Protein AF-A0A1F3XVL5-F1 (afdb_monomer_lite)

Secondary structure (DSSP, 8-state):
-PPPEEES-TT-SEEEEEE--SB-SSPPHHHHHHHHHHHHHHHHTTEEEEE----EEETTEEEEEES-SS--HHHHHHHHHHHHHHHGGGS-TT--EEEEE-THHHHHHHHHHHHHHTT---TTS-TT--TTSSSS---PPPTTHHHH-GGGG-PPP------

Foldseek 3Di:
DDAKDKAADQPAPAEEEEAEAKDAPDQDPVSVVVVVVVNVCCHVNRYIYIYDYADQADPVGRRIGAQDDVLDVVSLVVSVVVSVVRCPVRHPPLGDHYYDYDHRRNVSVVSNVVSQPVVDPDPDPPDPDRCVCPVRDDDDDDPVVCVVCVPSPDDDDPPPPDD

Structure (mmCIF, N/CA/C/O backbone):
data_AF-A0A1F3XVL5-F1
#
_entry.id   AF-A0A1F3XVL5-F1
#
loop_
_atom_site.group_PDB
_atom_site.id
_atom_site.type_symbol
_atom_site.label_atom_id
_atom_site.label_alt_id
_atom_site.label_comp_id
_atom_site.label_asym_id
_atom_site.label_entity_id
_atom_site.label_seq_id
_atom_site.pdbx_PDB_ins_code
_atom_site.Cartn_x
_atom_site.Cartn_y
_atom_site.Cartn_z
_atom_site.occupancy
_atom_site.B_iso_or_equiv
_atom_site.auth_seq_id
_atom_site.auth_comp_id
_atom_site.auth_asym_id
_atom_site.auth_atom_id
_atom_site.pdbx_PDB_model_num
ATOM 1 N N . MET A 1 1 ? -7.976 8.637 -14.069 1.00 48.81 1 MET A N 1
ATOM 2 C CA . MET A 1 1 ? -7.099 8.375 -12.908 1.00 48.81 1 MET A CA 1
ATOM 3 C C . MET A 1 1 ? -7.648 7.143 -12.216 1.00 48.81 1 MET A C 1
ATOM 5 O O . MET A 1 1 ? -8.851 7.120 -11.990 1.00 48.81 1 MET A O 1
ATOM 9 N N . ALA A 1 2 ? -6.831 6.115 -11.976 1.00 62.19 2 ALA A N 1
ATOM 10 C CA . ALA A 1 2 ? -7.290 4.926 -11.258 1.00 62.19 2 ALA A CA 1
A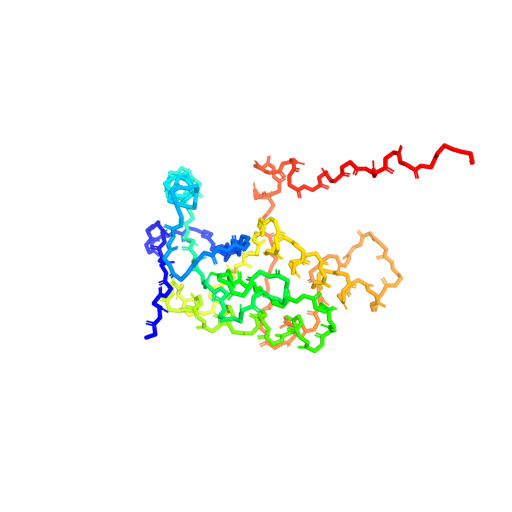TOM 11 C C . ALA A 1 2 ? -7.701 5.330 -9.833 1.00 62.19 2 ALA A C 1
ATOM 13 O O . ALA A 1 2 ? -6.936 5.999 -9.142 1.00 62.19 2 ALA A O 1
ATOM 14 N N . GLN A 1 3 ? -8.929 4.999 -9.445 1.00 81.25 3 GLN A N 1
ATOM 15 C CA . GLN A 1 3 ? -9.480 5.297 -8.127 1.00 81.25 3 GLN A CA 1
ATOM 16 C C . GLN A 1 3 ? -8.954 4.274 -7.110 1.00 81.25 3 GLN A C 1
ATOM 18 O O . GLN A 1 3 ? -8.855 3.092 -7.428 1.00 81.25 3 GLN A O 1
ATOM 23 N N . THR A 1 4 ? -8.614 4.721 -5.899 1.00 92.81 4 THR A N 1
ATOM 24 C CA . THR A 1 4 ? -8.239 3.825 -4.796 1.00 92.81 4 THR A CA 1
ATOM 25 C C . THR A 1 4 ? -9.433 3.000 -4.349 1.00 92.81 4 THR A C 1
ATOM 27 O O . THR A 1 4 ? -10.460 3.563 -3.960 1.00 92.81 4 THR A O 1
ATOM 30 N N . ASP A 1 5 ? -9.268 1.679 -4.355 1.00 96.06 5 ASP A N 1
ATOM 31 C CA . ASP A 1 5 ? -10.281 0.754 -3.860 1.00 96.06 5 ASP A CA 1
ATOM 32 C C . ASP A 1 5 ? -10.267 0.720 -2.329 1.00 96.06 5 ASP A C 1
ATOM 34 O O . ASP A 1 5 ? -9.208 0.651 -1.696 1.00 96.06 5 ASP A O 1
ATOM 38 N N . CYS A 1 6 ? -11.461 0.735 -1.738 1.00 97.81 6 CYS A N 1
ATOM 39 C CA . CYS A 1 6 ? -11.660 0.644 -0.297 1.00 97.81 6 CYS A CA 1
ATOM 40 C C . CYS A 1 6 ? -12.412 -0.652 0.031 1.00 97.81 6 CYS A C 1
ATOM 42 O O . CYS A 1 6 ? -13.561 -0.822 -0.380 1.00 97.81 6 CYS A O 1
ATOM 44 N N . LEU A 1 7 ? -11.795 -1.550 0.798 1.00 98.25 7 LEU A N 1
ATOM 45 C CA . LEU A 1 7 ? -12.410 -2.798 1.255 1.00 98.25 7 LEU A CA 1
ATOM 46 C C . LEU A 1 7 ? -12.870 -2.692 2.714 1.00 98.25 7 LEU A C 1
ATOM 48 O O . LEU A 1 7 ? -12.281 -1.961 3.512 1.00 98.25 7 LEU A O 1
ATOM 52 N N . GLY A 1 8 ? -13.892 -3.469 3.075 1.00 97.56 8 GLY A N 1
ATOM 53 C CA . GLY A 1 8 ? -14.447 -3.513 4.431 1.00 97.56 8 GLY A CA 1
ATOM 54 C C . GLY A 1 8 ? -15.513 -2.446 4.708 1.00 97.56 8 GLY A C 1
ATOM 55 O O . GLY A 1 8 ? -15.906 -1.669 3.836 1.00 97.56 8 GLY A O 1
ATOM 56 N N . THR A 1 9 ? -16.018 -2.427 5.941 1.00 96.75 9 THR A N 1
ATOM 57 C CA . THR A 1 9 ? -17.094 -1.517 6.378 1.00 96.75 9 THR A CA 1
ATOM 58 C C . THR A 1 9 ? -16.554 -0.146 6.796 1.00 96.75 9 THR A C 1
ATOM 60 O O . THR A 1 9 ? -15.406 -0.035 7.213 1.00 96.75 9 THR A O 1
ATOM 63 N N . TRP A 1 10 ? -17.366 0.912 6.696 1.00 96.44 10 TRP A N 1
ATOM 64 C CA . TRP A 1 10 ? -17.042 2.236 7.256 1.00 96.44 10 TRP A CA 1
ATOM 65 C C . TRP A 1 10 ? -16.999 2.240 8.790 1.00 96.44 10 TRP A C 1
ATOM 67 O O . TRP A 1 10 ? -16.335 3.086 9.374 1.00 96.44 10 TRP A O 1
ATOM 77 N N . ALA A 1 11 ? -17.660 1.276 9.438 1.00 96.50 11 ALA A N 1
ATOM 78 C CA . ALA A 1 11 ? -17.661 1.105 10.893 1.00 96.50 11 ALA A CA 1
ATOM 79 C C . ALA A 1 11 ? -16.472 0.262 11.410 1.00 96.50 11 ALA A C 1
ATOM 81 O O . ALA A 1 11 ? -16.544 -0.305 12.503 1.00 96.50 11 ALA A O 1
ATOM 82 N N . ALA A 1 12 ? -15.410 0.124 10.610 1.00 97.31 12 ALA A N 1
ATOM 83 C CA . ALA A 1 12 ? -14.240 -0.666 10.974 1.00 97.31 12 ALA A CA 1
ATOM 84 C C . ALA A 1 12 ? -13.524 -0.091 12.201 1.00 97.31 12 ALA A C 1
ATOM 86 O O . ALA A 1 12 ? -13.484 1.122 12.410 1.00 97.31 12 ALA A O 1
ATOM 87 N N . LYS A 1 13 ? -12.923 -0.973 13.006 1.00 95.62 13 LYS A N 1
ATOM 88 C CA . LYS A 1 13 ? -12.147 -0.569 14.190 1.00 95.62 13 LYS A CA 1
ATOM 89 C C . LYS A 1 13 ? -10.693 -0.252 13.860 1.00 95.62 13 LYS A C 1
ATOM 91 O O . LYS A 1 13 ? -10.078 0.546 14.562 1.00 95.62 13 LYS A O 1
ATOM 96 N N . HIS A 1 14 ? -10.161 -0.849 12.797 1.00 95.81 14 HIS A N 1
ATOM 97 C CA . HIS A 1 14 ? -8.775 -0.657 12.388 1.00 95.81 14 HIS A CA 1
ATOM 98 C C . HIS A 1 14 ? -8.684 -0.316 10.900 1.00 95.81 14 HIS A C 1
ATOM 100 O O . HIS A 1 14 ? -9.517 -0.737 10.093 1.00 95.81 14 HIS A O 1
ATOM 106 N N . TYR A 1 15 ? -7.642 0.430 10.540 1.00 96.38 15 TYR A N 1
ATOM 107 C CA . TYR A 1 15 ? -7.436 0.948 9.192 1.00 96.38 15 TYR A CA 1
ATOM 108 C C . TYR A 1 15 ? -6.073 0.514 8.672 1.00 96.38 15 TYR A C 1
ATOM 110 O O . TYR A 1 15 ? -5.077 0.528 9.400 1.00 96.38 15 TYR A O 1
ATOM 118 N N . LEU A 1 16 ? -6.026 0.110 7.409 1.00 97.50 16 LEU A N 1
ATOM 119 C CA . LEU A 1 16 ? -4.828 -0.457 6.811 1.00 97.50 16 LEU A CA 1
ATOM 120 C C . LEU A 1 16 ? -4.650 0.059 5.389 1.00 97.50 16 LEU A C 1
ATOM 122 O O . LEU A 1 16 ? -5.577 0.021 4.588 1.00 97.50 16 LEU A O 1
ATOM 126 N N . ILE A 1 17 ? -3.447 0.510 5.062 1.00 97.81 17 ILE A N 1
ATOM 127 C CA . ILE A 1 17 ? -3.038 0.805 3.692 1.00 97.81 17 ILE A CA 1
ATOM 128 C C . ILE A 1 17 ? -2.236 -0.394 3.195 1.00 97.81 17 ILE A C 1
ATOM 130 O O . ILE A 1 17 ? -1.163 -0.689 3.728 1.00 97.81 17 ILE A O 1
ATOM 134 N N . TYR A 1 18 ? -2.762 -1.095 2.193 1.00 97.88 18 TYR A N 1
ATOM 135 C CA . TYR A 1 18 ? -2.076 -2.220 1.570 1.00 97.88 18 TYR A CA 1
ATOM 136 C C . TYR A 1 18 ? -1.411 -1.772 0.269 1.00 97.88 18 TYR A C 1
ATOM 138 O O . TYR A 1 18 ? -2.076 -1.333 -0.669 1.00 97.88 18 TYR A O 1
ATOM 146 N N . LEU A 1 19 ? -0.087 -1.897 0.219 1.00 96.69 19 LEU A N 1
ATOM 147 C CA . LEU A 1 19 ? 0.733 -1.583 -0.944 1.00 96.69 19 LEU A CA 1
ATOM 148 C C . LEU A 1 19 ? 1.049 -2.882 -1.686 1.00 96.69 19 LEU A C 1
ATOM 150 O O . LEU A 1 19 ? 1.892 -3.675 -1.251 1.00 96.69 19 LEU A O 1
ATOM 154 N N . HIS A 1 20 ? 0.362 -3.106 -2.805 1.00 95.88 20 HIS A N 1
ATOM 155 C CA . HIS A 1 20 ? 0.619 -4.272 -3.645 1.00 95.88 20 HIS A CA 1
ATOM 156 C C . HIS A 1 20 ? 2.028 -4.230 -4.271 1.00 95.88 20 HIS A C 1
ATOM 158 O O . HIS A 1 20 ? 2.699 -3.197 -4.277 1.00 95.88 20 HIS A O 1
ATOM 164 N N . GLY A 1 21 ? 2.474 -5.367 -4.803 1.00 95.75 21 GLY A N 1
ATOM 165 C CA . GLY A 1 21 ? 3.687 -5.475 -5.602 1.00 95.75 21 GLY A CA 1
ATOM 166 C C . GLY A 1 21 ? 3.581 -4.814 -6.976 1.00 95.75 21 GLY A C 1
ATOM 167 O O . GLY A 1 21 ? 2.714 -3.981 -7.236 1.00 95.75 21 GLY A O 1
ATOM 168 N N . MET A 1 22 ? 4.494 -5.208 -7.866 1.00 95.75 22 MET A N 1
ATOM 169 C CA . MET A 1 22 ? 4.442 -4.779 -9.261 1.00 95.75 22 MET A CA 1
ATOM 170 C C . MET A 1 22 ? 3.233 -5.396 -9.958 1.00 95.75 22 MET A C 1
ATOM 172 O O . MET A 1 22 ? 3.034 -6.604 -9.860 1.00 95.75 22 MET A O 1
ATOM 176 N 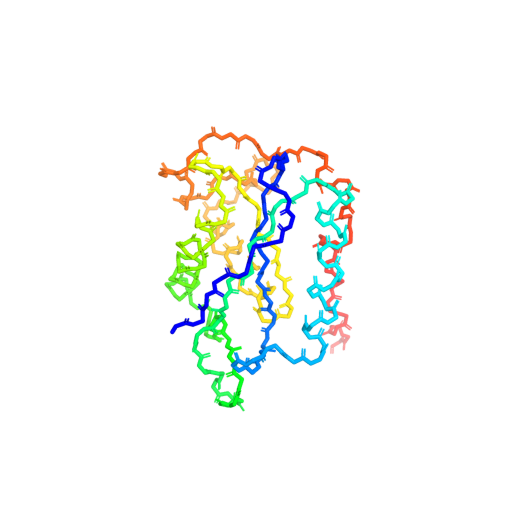N . ASP A 1 23 ? 2.475 -4.589 -10.694 1.00 94.88 23 ASP A N 1
ATOM 177 C CA . ASP A 1 23 ? 1.302 -5.066 -11.436 1.00 94.88 23 ASP A CA 1
ATOM 178 C C . ASP A 1 23 ? 1.037 -4.215 -12.686 1.00 94.88 23 ASP A C 1
ATOM 180 O O . ASP A 1 23 ? 1.624 -3.147 -12.852 1.00 94.88 23 ASP A O 1
ATOM 184 N N . THR A 1 24 ? 0.167 -4.673 -13.585 1.00 94.19 24 THR A N 1
ATOM 185 C CA . THR A 1 24 ? -0.237 -3.903 -14.779 1.00 94.19 24 THR A CA 1
ATOM 186 C C . THR A 1 24 ? -1.210 -2.779 -14.422 1.00 94.19 24 THR A C 1
ATOM 188 O O . THR A 1 24 ? -1.673 -2.714 -13.296 1.00 94.19 24 THR A O 1
ATOM 191 N N . GLU A 1 25 ? -1.587 -1.887 -15.345 1.00 90.12 25 GLU A N 1
ATOM 192 C CA . GLU A 1 25 ? -2.571 -0.824 -15.045 1.00 90.12 25 GLU A CA 1
ATOM 193 C C . GLU A 1 25 ? -3.934 -1.362 -14.584 1.00 90.12 25 GLU A C 1
ATOM 195 O O . GLU A 1 25 ? -4.617 -0.708 -13.802 1.00 90.12 25 GLU A O 1
ATOM 200 N N . SER A 1 26 ? -4.310 -2.575 -14.983 1.00 91.12 26 SER A N 1
ATOM 201 C CA . SER A 1 26 ? -5.452 -3.301 -14.416 1.00 91.12 26 SER A CA 1
ATOM 202 C C . SER A 1 26 ? -4.967 -4.387 -13.450 1.00 91.12 26 SER A C 1
ATOM 204 O O . SER A 1 26 ? -3.870 -4.905 -13.652 1.00 91.12 26 SER A O 1
ATOM 206 N N . PRO A 1 27 ? -5.733 -4.746 -12.406 1.00 92.12 27 PRO A N 1
ATOM 207 C CA . PRO A 1 27 ? -5.352 -5.837 -11.517 1.00 92.12 27 PRO A CA 1
ATOM 208 C C . PRO A 1 27 ? -5.154 -7.146 -12.289 1.00 92.12 27 PRO A C 1
ATOM 210 O O . PRO A 1 27 ? -6.085 -7.616 -12.954 1.00 92.12 27 PRO A O 1
ATOM 213 N N . SER A 1 28 ? -3.967 -7.747 -12.197 1.00 93.06 28 SER A N 1
ATOM 214 C CA . SER A 1 28 ? -3.733 -9.096 -12.731 1.00 93.06 28 SER A CA 1
ATOM 215 C C . SER A 1 28 ? -4.620 -10.137 -12.028 1.00 93.06 28 SER A C 1
ATOM 217 O O . SER A 1 28 ? -5.110 -9.883 -10.926 1.00 93.06 28 SER A O 1
ATOM 219 N N . PRO A 1 29 ? -4.823 -11.342 -12.598 1.00 94.69 29 PRO A N 1
ATOM 220 C CA . PRO A 1 29 ? -5.594 -12.394 -11.928 1.00 94.69 29 PRO A CA 1
ATOM 221 C C . PRO A 1 29 ? -5.064 -12.734 -10.528 1.00 94.69 29 PRO A C 1
ATOM 223 O O . PRO A 1 29 ? -5.844 -12.973 -9.609 1.00 94.69 29 PRO A O 1
ATOM 226 N N . GLN A 1 30 ? -3.741 -12.701 -10.345 1.00 90.88 30 GLN A N 1
ATOM 227 C CA . GLN A 1 30 ? -3.121 -12.900 -9.037 1.00 90.88 30 GLN A CA 1
ATOM 228 C C . GLN A 1 30 ? -3.475 -11.767 -8.066 1.00 90.88 30 GLN A C 1
ATOM 230 O O . GLN A 1 30 ? -3.808 -12.025 -6.911 1.00 90.88 30 GLN A O 1
ATOM 235 N N . GLU A 1 31 ? -3.441 -10.514 -8.520 1.00 92.81 31 GLU A N 1
ATOM 236 C CA . GLU A 1 31 ? -3.832 -9.386 -7.677 1.00 92.81 31 GLU A CA 1
ATOM 237 C C . GLU A 1 31 ? -5.333 -9.397 -7.348 1.00 92.81 31 GLU A C 1
ATOM 239 O O . GLU A 1 31 ? -5.726 -9.066 -6.232 1.00 92.81 31 GLU A O 1
ATOM 244 N N . GLN A 1 32 ? -6.190 -9.846 -8.264 1.00 95.38 32 GLN A N 1
ATOM 245 C CA . GLN A 1 32 ? -7.617 -10.029 -7.977 1.00 95.38 32 GLN A CA 1
ATOM 246 C C . GLN A 1 32 ? -7.831 -11.050 -6.851 1.00 95.38 32 GLN A C 1
ATOM 248 O O . GLN A 1 32 ? -8.553 -10.765 -5.896 1.00 95.38 32 GLN A O 1
ATOM 253 N N . GLN A 1 33 ? -7.129 -12.187 -6.890 1.00 94.69 33 GLN A N 1
ATOM 254 C CA . GLN A 1 33 ? -7.170 -13.188 -5.816 1.00 94.69 33 GLN A CA 1
ATOM 255 C C . GLN A 1 33 ? -6.679 -12.622 -4.474 1.00 94.69 33 GLN A C 1
ATOM 257 O O . GLN A 1 33 ? -7.278 -12.891 -3.428 1.00 94.69 33 GLN A O 1
ATOM 262 N N . ASN A 1 34 ? -5.631 -11.792 -4.483 1.00 93.44 34 ASN A N 1
ATOM 263 C CA . ASN A 1 34 ? -5.177 -11.104 -3.274 1.00 93.44 34 ASN A CA 1
ATOM 264 C C . ASN A 1 34 ? -6.252 -10.155 -2.730 1.00 93.44 34 ASN A C 1
ATOM 266 O O . ASN A 1 34 ? -6.508 -10.152 -1.527 1.00 93.44 34 ASN A O 1
ATOM 270 N N . ARG A 1 35 ? -6.917 -9.378 -3.593 1.00 96.25 35 ARG A N 1
ATOM 271 C CA . ARG A 1 35 ? -8.003 -8.464 -3.197 1.00 96.25 35 ARG A CA 1
ATOM 272 C C . ARG A 1 35 ? -9.192 -9.209 -2.602 1.00 96.25 35 ARG A C 1
ATOM 274 O O . ARG A 1 35 ? -9.742 -8.764 -1.596 1.00 96.25 35 ARG A O 1
ATOM 281 N N . GLU A 1 36 ? -9.553 -10.361 -3.158 1.00 97.31 36 GLU A N 1
ATOM 282 C CA . GLU A 1 36 ? -10.590 -11.225 -2.589 1.00 97.31 36 GLU A CA 1
ATOM 283 C C . GLU A 1 36 ? -10.217 -11.707 -1.183 1.00 97.31 36 GLU A C 1
ATOM 285 O O . GLU A 1 36 ? -11.037 -11.632 -0.263 1.00 97.31 36 GLU A O 1
ATOM 290 N N . MET A 1 37 ? -8.973 -12.157 -0.989 1.00 97.00 37 MET A N 1
ATOM 291 C CA . MET A 1 37 ? -8.476 -12.554 0.329 1.00 97.00 37 MET A CA 1
ATOM 292 C C . MET A 1 37 ? -8.493 -11.375 1.311 1.00 97.00 37 MET A C 1
ATOM 294 O O . MET A 1 37 ? -9.010 -11.504 2.420 1.00 97.00 37 MET A O 1
ATOM 298 N N . LEU A 1 38 ? -7.999 -10.205 0.899 1.00 97.50 38 LEU A N 1
ATOM 299 C CA . LEU A 1 38 ? -8.008 -8.989 1.716 1.00 97.50 38 LEU A CA 1
ATOM 300 C C . LEU A 1 38 ? -9.431 -8.564 2.091 1.00 97.50 38 LEU A C 1
ATOM 302 O O . LEU A 1 38 ? -9.658 -8.147 3.222 1.00 97.50 38 LEU A O 1
ATOM 306 N N . SER A 1 39 ? -10.406 -8.723 1.194 1.00 98.19 39 SER A N 1
ATOM 307 C CA . SER A 1 39 ? -11.811 -8.437 1.495 1.00 98.19 39 SER A CA 1
ATOM 308 C C . SER A 1 39 ? -12.361 -9.364 2.579 1.00 98.19 39 SER A C 1
ATOM 310 O O . SER A 1 39 ? -13.093 -8.914 3.461 1.00 98.19 39 SER A O 1
ATOM 312 N N . ARG A 1 40 ? -12.001 -10.654 2.551 1.00 97.94 40 ARG A N 1
ATOM 313 C CA . ARG A 1 40 ? -12.388 -11.612 3.601 1.00 97.94 40 ARG A CA 1
ATOM 314 C C . ARG A 1 40 ? -11.723 -11.265 4.930 1.00 97.94 40 ARG A C 1
ATOM 316 O O . ARG A 1 40 ? -12.399 -11.215 5.955 1.00 97.94 40 ARG A O 1
ATOM 323 N N . LEU A 1 41 ? -10.426 -10.953 4.910 1.00 96.56 41 LEU A N 1
ATOM 324 C CA . LEU A 1 41 ? -9.692 -10.513 6.099 1.00 96.56 41 LEU A CA 1
ATOM 325 C C . LEU A 1 41 ? -10.283 -9.228 6.686 1.00 96.56 41 LEU A C 1
ATOM 327 O O . LEU A 1 41 ? -10.427 -9.133 7.900 1.00 96.56 41 LEU A O 1
ATOM 331 N N . ALA A 1 42 ? -10.695 -8.276 5.847 1.00 98.00 42 ALA A N 1
ATOM 332 C CA . ALA A 1 42 ? -11.325 -7.041 6.299 1.00 98.00 42 ALA A CA 1
ATOM 333 C C . ALA A 1 42 ? -12.614 -7.296 7.093 1.00 98.00 42 ALA A C 1
ATOM 335 O O . ALA A 1 42 ? -12.865 -6.626 8.091 1.00 98.00 42 ALA A O 1
ATOM 336 N N . GLN A 1 43 ? -13.408 -8.291 6.694 1.00 97.12 43 GLN A N 1
ATOM 337 C CA . GLN A 1 43 ? -14.620 -8.676 7.420 1.00 97.12 43 GLN A CA 1
ATOM 338 C C . GLN A 1 43 ? -14.294 -9.371 8.745 1.00 97.12 43 GLN A C 1
ATOM 340 O O . GLN A 1 43 ? -14.827 -8.987 9.783 1.00 97.12 43 GLN A O 1
ATOM 345 N N . VAL A 1 44 ? -13.404 -10.367 8.719 1.00 97.38 44 VAL A N 1
ATOM 346 C CA . VAL A 1 44 ? -13.072 -11.184 9.900 1.00 97.38 44 VAL A CA 1
ATOM 347 C C . VAL A 1 44 ? -12.362 -10.363 10.975 1.00 97.38 44 VAL A C 1
ATOM 349 O O . VAL A 1 44 ? -12.648 -10.514 12.159 1.00 97.38 44 VAL A O 1
ATOM 352 N N . LEU A 1 45 ? -11.458 -9.477 10.563 1.00 96.00 45 LEU A N 1
ATOM 353 C CA . LEU A 1 45 ? -10.625 -8.672 11.456 1.00 96.00 45 LEU A CA 1
ATOM 354 C C . LEU A 1 45 ? -11.187 -7.260 11.688 1.00 96.00 45 LEU A C 1
ATOM 356 O O . LEU A 1 45 ? -10.528 -6.427 12.303 1.00 96.00 45 LEU A O 1
ATOM 360 N N . ASN A 1 46 ? -12.395 -6.980 11.187 1.00 97.38 46 ASN A N 1
ATOM 361 C CA . ASN A 1 46 ? -13.050 -5.675 11.276 1.00 97.38 46 ASN A CA 1
ATOM 362 C C . ASN A 1 46 ? -12.142 -4.503 10.838 1.00 97.38 46 ASN A C 1
ATOM 364 O O . ASN A 1 46 ? -11.996 -3.494 11.541 1.00 97.38 46 ASN A O 1
ATOM 368 N N . LEU A 1 47 ? -11.514 -4.673 9.672 1.00 97.81 47 LEU A N 1
ATOM 369 C CA . LEU A 1 47 ? -10.617 -3.702 9.052 1.00 97.81 47 LEU A CA 1
ATOM 370 C C . LEU A 1 47 ? -11.340 -2.906 7.968 1.00 97.81 47 LEU A C 1
ATOM 372 O O . LEU A 1 47 ? -12.251 -3.399 7.298 1.00 97.81 47 LEU A O 1
ATOM 376 N N . ARG A 1 48 ? -10.831 -1.703 7.718 1.00 98.19 48 ARG A N 1
ATOM 377 C CA . ARG A 1 48 ? -11.038 -0.976 6.470 1.00 98.19 48 ARG A CA 1
ATOM 378 C C . ARG A 1 48 ? -9.700 -0.830 5.765 1.00 98.19 48 ARG A C 1
ATOM 380 O O . ARG A 1 48 ? -8.751 -0.293 6.333 1.00 98.19 48 ARG A O 1
ATOM 387 N N . ILE A 1 49 ? -9.617 -1.356 4.549 1.00 98.50 49 ILE A N 1
ATOM 388 C CA . ILE A 1 49 ? -8.360 -1.476 3.809 1.00 98.50 49 ILE A CA 1
ATOM 389 C C . ILE A 1 49 ? -8.402 -0.547 2.599 1.00 98.50 49 ILE A C 1
ATOM 391 O O . ILE A 1 49 ? -9.290 -0.681 1.763 1.00 98.50 49 ILE A O 1
ATOM 395 N N . ALA A 1 50 ? -7.444 0.369 2.494 1.00 98.31 50 ALA A N 1
ATOM 396 C CA . ALA A 1 50 ? -7.205 1.154 1.289 1.00 98.31 50 ALA A CA 1
ATOM 397 C C . ALA A 1 50 ? -6.166 0.455 0.406 1.00 98.31 50 ALA A C 1
ATOM 399 O O . ALA A 1 50 ? -5.136 -0.009 0.900 1.00 98.31 50 ALA A O 1
ATOM 400 N N . LEU A 1 51 ? -6.429 0.418 -0.900 1.00 97.81 51 LEU A N 1
ATOM 401 C CA . LEU A 1 51 ? -5.587 -0.223 -1.911 1.00 97.81 51 LEU A CA 1
ATOM 402 C C . LEU A 1 51 ? -5.092 0.801 -2.944 1.00 97.81 51 LEU A C 1
ATOM 404 O O . LEU A 1 51 ? -5.497 0.727 -4.113 1.00 97.81 51 LEU A O 1
ATOM 408 N N . PRO A 1 52 ? -4.273 1.791 -2.539 1.00 96.31 52 PRO A N 1
ATOM 409 C CA . PRO A 1 52 ? -3.707 2.741 -3.487 1.00 96.31 52 PRO A CA 1
ATOM 410 C C . PRO A 1 52 ? -2.812 2.002 -4.485 1.00 96.31 52 PRO A C 1
ATOM 412 O O . PRO A 1 52 ? -2.346 0.885 -4.230 1.00 96.31 52 PRO A O 1
ATOM 415 N N . ARG A 1 53 ? -2.571 2.614 -5.644 1.00 94.56 53 ARG A N 1
ATOM 416 C CA . ARG A 1 53 ? -1.838 1.963 -6.735 1.00 94.56 53 ARG A CA 1
ATOM 417 C C . ARG A 1 53 ? -0.569 2.716 -7.091 1.00 94.56 53 ARG A C 1
ATOM 419 O O . ARG A 1 53 ? -0.583 3.931 -7.254 1.00 94.56 53 ARG A O 1
ATOM 426 N N . ALA A 1 54 ? 0.501 1.961 -7.322 1.00 94.94 54 ALA A N 1
ATOM 427 C CA . ALA A 1 54 ? 1.703 2.485 -7.947 1.00 94.94 54 ALA A CA 1
ATOM 428 C C . ALA A 1 54 ? 1.381 3.113 -9.315 1.00 94.94 54 ALA A C 1
ATOM 430 O O . ALA A 1 54 ? 0.628 2.548 -10.114 1.00 94.94 54 ALA A O 1
ATOM 431 N N . LYS A 1 55 ? 1.978 4.274 -9.600 1.00 92.06 55 LYS A N 1
ATOM 432 C CA . LYS A 1 55 ? 1.737 5.035 -10.843 1.00 92.06 55 LYS A CA 1
ATOM 433 C C . LYS A 1 55 ? 2.905 4.973 -11.823 1.00 92.06 55 LYS A C 1
ATOM 435 O O . LYS A 1 55 ? 2.702 5.032 -13.043 1.00 92.06 55 LYS A O 1
ATOM 440 N N . ASN A 1 56 ? 4.115 4.827 -11.294 1.00 93.00 56 ASN A N 1
ATOM 441 C CA . ASN A 1 56 ? 5.352 4.873 -12.064 1.00 93.00 56 ASN A CA 1
ATOM 442 C C . ASN A 1 56 ? 5.572 3.549 -12.787 1.00 93.00 56 ASN A C 1
ATOM 444 O O . ASN A 1 56 ? 5.303 2.493 -12.224 1.00 93.00 56 ASN A O 1
ATOM 448 N N . ALA A 1 57 ? 6.055 3.602 -14.028 1.00 94.62 57 ALA A N 1
ATOM 449 C CA . ALA A 1 57 ? 6.459 2.397 -14.745 1.00 94.62 57 ALA A CA 1
ATOM 450 C C . ALA A 1 57 ? 7.718 1.788 -14.107 1.00 94.62 57 ALA A C 1
ATOM 452 O O . ALA A 1 57 ? 8.626 2.526 -13.718 1.00 94.62 57 ALA A O 1
ATOM 453 N N . CYS A 1 58 ? 7.797 0.458 -14.029 1.00 94.75 58 CYS A N 1
ATOM 454 C CA . CYS A 1 58 ? 9.000 -0.205 -13.531 1.00 94.75 58 CYS A CA 1
ATOM 455 C C . CYS A 1 58 ? 10.165 -0.018 -14.520 1.00 94.75 58 CYS A C 1
ATOM 457 O O . CYS A 1 58 ? 9.982 -0.297 -15.707 1.00 94.75 58 CYS A O 1
ATOM 459 N N . PRO A 1 59 ? 11.384 0.350 -14.072 1.00 92.81 59 PRO A N 1
ATOM 460 C CA . PRO A 1 59 ? 12.512 0.596 -14.978 1.00 92.81 59 PRO A CA 1
ATOM 461 C C . PRO A 1 59 ? 12.894 -0.603 -15.858 1.00 92.81 59 PRO A C 1
ATOM 463 O O . PRO A 1 59 ? 13.286 -0.430 -17.007 1.00 92.81 59 PRO A O 1
ATOM 466 N N . THR A 1 60 ? 12.778 -1.822 -15.323 1.00 92.75 60 THR A N 1
ATOM 467 C CA . THR A 1 60 ? 13.140 -3.071 -16.017 1.00 92.75 60 THR A CA 1
ATOM 468 C C . THR A 1 60 ? 11.948 -3.779 -16.661 1.00 92.75 60 THR A C 1
ATOM 470 O O . THR A 1 60 ? 12.137 -4.707 -17.442 1.00 92.75 60 THR A O 1
ATOM 473 N N . GLN A 1 61 ? 10.723 -3.360 -16.334 1.00 93.94 61 GLN A N 1
ATOM 474 C CA . GLN A 1 61 ? 9.468 -3.971 -16.784 1.00 93.94 61 GLN A CA 1
ATOM 475 C C . GLN A 1 61 ? 8.445 -2.858 -17.065 1.00 93.94 61 GLN A C 1
ATOM 477 O O . GLN A 1 61 ? 7.530 -2.649 -16.269 1.00 93.94 61 GLN A O 1
ATOM 482 N N . PRO A 1 62 ? 8.595 -2.097 -18.163 1.00 93.50 62 PRO A N 1
ATOM 483 C CA . PRO A 1 62 ? 7.837 -0.860 -18.390 1.00 93.50 62 PRO A CA 1
ATOM 484 C C . PRO A 1 62 ? 6.319 -1.062 -18.543 1.00 93.50 62 PRO A C 1
ATOM 486 O O . PRO A 1 62 ? 5.555 -0.104 -18.453 1.00 93.50 62 PRO A O 1
ATOM 489 N N . ASN A 1 63 ? 5.870 -2.301 -18.758 1.00 95.44 63 ASN A N 1
ATOM 490 C CA . ASN A 1 63 ? 4.462 -2.702 -18.766 1.00 95.44 63 ASN A CA 1
ATOM 491 C C . ASN A 1 63 ? 3.854 -2.861 -17.356 1.00 95.44 63 ASN A C 1
ATOM 493 O O . ASN A 1 63 ? 2.638 -3.012 -17.234 1.00 95.44 63 ASN A O 1
ATOM 497 N N . LEU A 1 64 ? 4.679 -2.848 -16.308 1.00 95.75 64 LEU A N 1
ATOM 498 C CA . LEU A 1 64 ? 4.272 -2.926 -14.909 1.00 95.75 64 LEU A CA 1
ATOM 499 C C . LEU A 1 64 ? 4.430 -1.574 -14.209 1.00 95.75 64 LEU A C 1
ATOM 501 O O . LEU A 1 64 ? 5.163 -0.691 -14.661 1.00 95.75 64 LEU A O 1
ATOM 505 N N . LYS A 1 65 ? 3.746 -1.427 -13.076 1.00 95.44 65 LYS A N 1
ATOM 506 C CA . LYS A 1 65 ? 3.804 -0.273 -12.181 1.00 95.44 65 LYS A CA 1
ATOM 507 C C . LYS A 1 65 ? 4.513 -0.615 -10.869 1.00 95.44 65 LYS A C 1
ATOM 509 O O . LYS A 1 65 ? 4.257 -1.682 -10.321 1.00 95.44 65 LYS A O 1
ATOM 514 N N . CYS A 1 66 ? 5.348 0.284 -10.341 1.00 95.06 66 CYS A N 1
ATOM 515 C CA . CYS A 1 66 ? 6.045 0.130 -9.051 1.00 95.06 66 CYS A CA 1
ATOM 516 C C . CYS A 1 66 ? 6.047 1.407 -8.200 1.00 95.06 66 CYS A C 1
ATOM 518 O O . CYS A 1 66 ? 5.986 2.521 -8.723 1.00 95.06 66 CYS A O 1
ATOM 520 N N . TRP A 1 67 ? 6.198 1.225 -6.891 1.00 93.62 67 TRP A N 1
ATOM 521 C CA . TRP A 1 67 ? 6.296 2.254 -5.852 1.00 93.62 67 TRP A CA 1
ATOM 522 C C . TRP A 1 67 ? 7.698 2.872 -5.745 1.00 93.62 67 TRP A C 1
ATOM 524 O O . TRP A 1 67 ? 8.225 3.037 -4.647 1.00 93.62 67 TRP A O 1
ATOM 534 N N . ASP A 1 68 ? 8.315 3.161 -6.891 1.00 88.81 68 ASP A N 1
ATOM 535 C CA . ASP A 1 68 ? 9.753 3.425 -7.043 1.00 88.81 68 ASP A CA 1
ATOM 536 C C . ASP A 1 68 ? 10.634 2.148 -6.989 1.00 88.81 68 ASP A C 1
ATOM 538 O O . ASP A 1 68 ? 10.203 1.045 -6.630 1.00 88.81 68 ASP A O 1
ATOM 542 N N . TRP A 1 69 ? 11.875 2.300 -7.449 1.00 84.69 69 TRP A N 1
ATOM 543 C CA . TRP A 1 69 ? 12.906 1.270 -7.586 1.00 84.69 69 TRP A CA 1
ATOM 544 C C . TRP A 1 69 ? 14.247 1.685 -6.967 1.00 84.69 69 TRP A C 1
ATOM 546 O O . TRP A 1 69 ? 15.027 0.833 -6.549 1.00 84.69 69 TRP A O 1
ATOM 556 N N . ALA A 1 70 ? 14.537 2.988 -6.913 1.00 84.44 70 ALA A N 1
ATOM 557 C CA . ALA A 1 70 ? 15.763 3.518 -6.328 1.00 84.44 70 ALA A CA 1
ATOM 558 C C . ALA A 1 70 ? 15.699 3.535 -4.796 1.00 84.44 70 ALA A C 1
ATOM 560 O O . ALA A 1 70 ? 16.740 3.507 -4.143 1.00 84.44 70 ALA A O 1
ATOM 561 N N . PHE A 1 71 ? 14.485 3.594 -4.232 1.00 85.19 71 PHE A N 1
ATOM 562 C CA . PHE A 1 71 ? 14.225 3.618 -2.789 1.00 85.19 71 PHE A CA 1
ATOM 563 C C . PHE A 1 71 ? 15.089 4.637 -2.029 1.00 85.19 71 PHE A C 1
ATOM 565 O O . PHE A 1 71 ? 15.445 4.436 -0.864 1.00 85.19 71 PHE A O 1
ATOM 572 N N . THR A 1 72 ? 15.410 5.762 -2.678 1.00 90.06 72 THR A N 1
ATOM 573 C CA . THR A 1 72 ? 16.015 6.904 -1.992 1.00 90.06 72 THR A CA 1
ATOM 574 C C . THR A 1 72 ? 15.040 7.418 -0.944 1.00 90.06 72 THR A C 1
ATOM 576 O O . THR A 1 72 ? 13.827 7.216 -1.029 1.00 90.06 72 THR A O 1
ATOM 579 N N . LYS A 1 73 ? 15.552 8.093 0.079 1.00 88.50 73 LYS A N 1
ATOM 580 C CA . LYS A 1 73 ? 14.706 8.595 1.159 1.00 88.50 73 LYS A CA 1
ATOM 581 C C . LYS A 1 73 ? 13.608 9.528 0.639 1.00 88.50 73 LYS A C 1
ATOM 583 O O . LYS A 1 73 ? 12.472 9.437 1.095 1.00 88.50 73 LYS A O 1
ATOM 588 N N . GLU A 1 74 ? 13.943 10.395 -0.306 1.00 90.69 74 GLU A N 1
ATOM 589 C CA . GLU A 1 74 ? 13.028 11.358 -0.914 1.00 90.69 74 GLU A CA 1
ATOM 590 C C . GLU A 1 74 ? 11.951 10.646 -1.741 1.00 90.69 74 GLU A C 1
ATOM 592 O O . GLU A 1 74 ? 10.769 10.954 -1.592 1.00 90.69 74 GLU A O 1
ATOM 597 N N . ALA A 1 75 ? 12.340 9.642 -2.533 1.00 89.94 75 ALA A N 1
ATOM 598 C CA . ALA A 1 75 ? 11.411 8.806 -3.290 1.00 89.94 75 ALA A CA 1
ATOM 599 C C . ALA A 1 75 ? 10.442 8.048 -2.375 1.00 89.94 75 ALA A C 1
ATOM 601 O O . ALA A 1 75 ? 9.228 8.130 -2.538 1.00 89.94 75 ALA A O 1
ATOM 602 N N . VAL A 1 76 ? 10.970 7.377 -1.346 1.00 91.00 76 VAL A N 1
ATOM 603 C CA . VAL A 1 76 ? 10.164 6.640 -0.362 1.00 91.00 76 VAL A CA 1
ATOM 604 C C . VAL A 1 76 ? 9.153 7.563 0.321 1.00 91.00 76 VAL A C 1
ATOM 606 O O . VAL A 1 76 ? 7.996 7.192 0.508 1.00 91.00 76 VAL A O 1
ATOM 609 N N . GLN A 1 77 ? 9.568 8.779 0.689 1.00 90.31 77 GLN A N 1
ATOM 610 C CA . GLN A 1 77 ? 8.674 9.765 1.297 1.00 90.31 77 GLN A CA 1
ATOM 611 C C . GLN A 1 77 ? 7.582 10.236 0.333 1.00 90.31 77 GLN A C 1
ATOM 613 O O . GLN A 1 77 ? 6.431 10.355 0.752 1.00 90.31 77 GLN A O 1
ATOM 618 N N . ALA A 1 78 ? 7.922 10.485 -0.932 1.00 91.44 78 ALA A N 1
ATOM 619 C CA . ALA A 1 78 ? 6.964 10.913 -1.945 1.00 91.44 78 ALA A CA 1
ATOM 620 C C . ALA A 1 78 ? 5.912 9.829 -2.235 1.00 91.44 78 ALA A C 1
ATOM 622 O O . ALA A 1 78 ? 4.715 10.115 -2.223 1.00 91.44 78 ALA A O 1
ATOM 623 N N . GLU A 1 79 ? 6.337 8.579 -2.419 1.00 94.19 79 GLU A N 1
ATOM 624 C CA . GLU A 1 79 ? 5.433 7.458 -2.699 1.00 94.19 79 GLU A CA 1
ATOM 625 C C . GLU A 1 79 ? 4.486 7.178 -1.529 1.00 94.19 79 GLU A C 1
ATOM 627 O O . GLU A 1 79 ? 3.281 7.017 -1.729 1.00 94.19 79 GLU A O 1
ATOM 632 N N . LEU A 1 80 ? 4.987 7.214 -0.290 1.00 93.81 80 LEU A N 1
ATOM 633 C CA . LEU A 1 80 ? 4.128 7.076 0.885 1.00 93.81 80 LEU A CA 1
ATOM 634 C C . LEU A 1 80 ? 3.156 8.246 1.040 1.00 93.81 80 LEU A C 1
ATOM 636 O O . LEU A 1 80 ? 1.997 8.021 1.378 1.00 93.81 80 LEU A O 1
ATOM 640 N N . ALA A 1 81 ? 3.592 9.483 0.791 1.00 92.81 81 ALA A N 1
ATOM 641 C CA . ALA A 1 81 ? 2.708 10.644 0.859 1.00 92.81 81 ALA A CA 1
ATOM 642 C C . ALA A 1 81 ? 1.564 10.537 -0.162 1.00 92.81 81 ALA A C 1
ATOM 644 O O . ALA A 1 81 ? 0.409 10.784 0.186 1.00 92.81 81 ALA A O 1
ATOM 645 N N . ASN A 1 82 ? 1.870 10.097 -1.386 1.0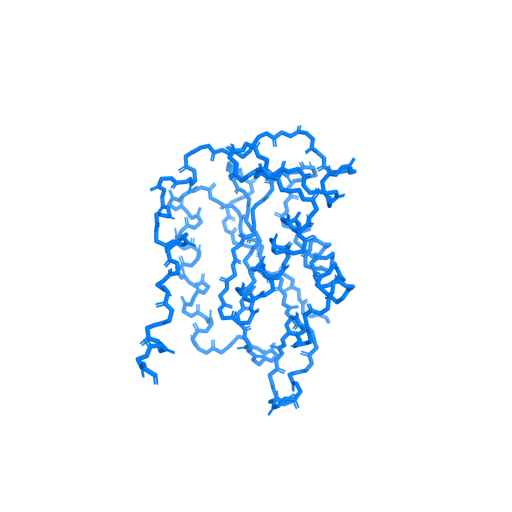0 93.06 82 ASN A N 1
ATOM 646 C CA . ASN A 1 82 ? 0.871 9.844 -2.422 1.00 93.06 82 ASN A CA 1
ATOM 647 C C . ASN A 1 82 ? -0.100 8.728 -2.010 1.00 93.06 82 ASN A C 1
ATOM 649 O O . ASN A 1 82 ? -1.313 8.916 -2.091 1.00 93.06 82 ASN A O 1
ATOM 653 N N . ALA A 1 83 ? 0.419 7.604 -1.502 1.00 94.44 83 ALA A N 1
ATOM 654 C CA . ALA A 1 83 ? -0.398 6.487 -1.030 1.00 94.44 83 ALA A CA 1
ATOM 655 C C . ALA A 1 83 ? -1.346 6.896 0.112 1.00 94.44 83 ALA A C 1
ATOM 657 O O . ALA A 1 83 ? -2.503 6.485 0.127 1.00 94.44 83 ALA A O 1
ATOM 658 N N . ILE A 1 84 ? -0.879 7.728 1.050 1.00 94.69 84 ILE A N 1
ATOM 659 C CA . ILE A 1 84 ? -1.691 8.247 2.163 1.00 94.69 84 ILE A CA 1
ATOM 660 C C . ILE A 1 84 ? -2.771 9.196 1.649 1.00 94.69 84 ILE A C 1
ATOM 662 O O . ILE A 1 84 ? -3.928 9.065 2.040 1.00 94.69 84 ILE A O 1
ATOM 666 N N . ALA A 1 85 ? -2.415 10.133 0.767 1.00 93.19 85 ALA A N 1
ATOM 667 C CA . ALA A 1 85 ? -3.375 11.075 0.199 1.00 93.19 85 ALA A CA 1
ATOM 668 C C . ALA A 1 85 ? -4.525 10.342 -0.510 1.00 93.19 85 ALA A C 1
ATOM 670 O O . ALA A 1 85 ? -5.690 10.686 -0.331 1.00 93.19 85 ALA A O 1
ATOM 671 N N . GLU A 1 86 ? -4.194 9.289 -1.253 1.00 94.94 86 GLU A N 1
ATOM 672 C CA . GLU A 1 86 ? -5.156 8.396 -1.892 1.00 94.94 86 GLU A CA 1
ATOM 673 C C . GLU A 1 86 ? -5.975 7.566 -0.903 1.00 94.94 86 GLU A C 1
ATOM 675 O O . GLU A 1 86 ? -7.172 7.379 -1.103 1.00 94.94 86 GLU A O 1
ATOM 680 N N . ALA A 1 87 ? -5.353 7.057 0.159 1.00 95.62 87 ALA A N 1
ATOM 681 C CA . ALA A 1 87 ? -6.027 6.242 1.161 1.00 95.62 87 ALA A CA 1
ATOM 682 C C . ALA A 1 87 ? -6.976 7.047 2.057 1.00 95.62 87 ALA A C 1
ATOM 684 O O . ALA A 1 87 ? -7.946 6.484 2.559 1.00 95.62 87 ALA A O 1
ATOM 685 N N . ASN A 1 88 ? -6.746 8.351 2.238 1.00 93.88 88 ASN A N 1
ATOM 686 C CA . ASN A 1 88 ? -7.583 9.199 3.090 1.00 93.88 88 ASN A CA 1
ATOM 687 C C . ASN A 1 88 ? -9.054 9.210 2.655 1.00 93.88 88 ASN A C 1
ATOM 689 O O . ASN A 1 88 ? -9.931 9.270 3.506 1.00 93.88 88 ASN A O 1
ATOM 693 N N . GLN A 1 89 ? -9.352 9.053 1.360 1.00 95.62 89 GLN A N 1
ATOM 694 C CA . GLN A 1 89 ? -10.742 8.941 0.895 1.00 95.62 89 GLN A CA 1
ATOM 695 C C . GLN A 1 89 ? -11.446 7.669 1.400 1.00 95.62 89 GLN A C 1
ATOM 697 O O . GLN A 1 89 ? -12.672 7.577 1.374 1.00 95.62 89 GLN A O 1
ATOM 702 N N . CYS A 1 90 ? -10.674 6.666 1.823 1.00 97.25 90 CYS A N 1
ATOM 703 C CA . CYS A 1 90 ? -11.188 5.428 2.375 1.00 97.25 90 CYS A CA 1
ATOM 704 C C . CYS A 1 90 ? -11.383 5.497 3.886 1.00 97.25 90 CYS A C 1
ATOM 706 O O . CYS A 1 90 ? -12.006 4.584 4.406 1.00 97.25 90 CYS A O 1
ATOM 708 N N . PHE A 1 91 ? -10.873 6.486 4.618 1.00 95.94 91 PHE A N 1
ATOM 709 C CA . PHE A 1 91 ? -10.874 6.457 6.085 1.00 95.94 91 PHE A CA 1
ATOM 710 C C . PHE A 1 91 ? -11.611 7.663 6.680 1.00 95.94 91 PHE A C 1
ATOM 712 O O . PHE A 1 91 ? -11.727 8.691 6.019 1.00 95.94 91 PHE A O 1
ATOM 719 N N . PRO A 1 92 ? -12.130 7.566 7.917 1.00 95.44 92 PRO A N 1
ATOM 720 C CA . PRO A 1 92 ? -12.571 8.743 8.654 1.00 95.44 92 PRO A CA 1
ATOM 721 C C . PRO A 1 92 ? -11.420 9.728 8.877 1.00 95.44 92 PRO A C 1
ATOM 723 O O . PRO A 1 92 ? -10.262 9.323 9.023 1.00 95.44 92 PRO A O 1
ATOM 726 N N . ASP A 1 93 ? -11.750 11.013 8.976 1.00 92.25 93 ASP A N 1
ATOM 727 C CA . ASP A 1 93 ? -10.765 12.061 9.225 1.00 92.25 93 ASP A CA 1
ATOM 728 C C . ASP A 1 93 ? -9.950 11.778 10.495 1.00 92.25 93 ASP A C 1
ATOM 730 O O . ASP A 1 93 ? -10.486 11.531 11.577 1.00 92.25 93 ASP A O 1
ATOM 734 N N . GLY A 1 94 ? -8.622 11.810 10.359 1.00 87.69 94 GLY A N 1
ATOM 735 C CA . GLY A 1 94 ? -7.693 11.581 11.465 1.00 87.69 94 GLY A CA 1
ATOM 736 C C . GLY A 1 94 ? -7.574 10.125 11.931 1.00 87.69 94 GLY A C 1
ATOM 737 O O . GLY A 1 94 ? -6.900 9.882 12.935 1.00 87.69 94 GLY A O 1
ATOM 738 N N . ALA A 1 95 ? -8.180 9.159 11.232 1.00 90.44 95 ALA A N 1
ATOM 739 C CA . ALA A 1 95 ? -8.028 7.744 11.549 1.00 90.44 95 ALA A CA 1
ATOM 740 C C . ALA A 1 95 ? -6.549 7.316 11.544 1.00 90.44 95 ALA A C 1
ATOM 742 O O . ALA A 1 95 ? -5.793 7.614 10.618 1.00 90.44 95 ALA A O 1
ATOM 743 N N . ALA A 1 96 ? -6.131 6.594 12.587 1.00 92.00 96 ALA A N 1
ATOM 744 C CA . ALA A 1 96 ? -4.818 5.961 12.623 1.00 92.00 96 ALA A CA 1
ATOM 745 C C . ALA A 1 96 ? -4.831 4.694 11.759 1.00 92.00 96 ALA A C 1
ATOM 747 O O . ALA A 1 96 ? -5.757 3.889 11.857 1.00 92.00 96 ALA A O 1
ATOM 748 N N . PHE A 1 97 ? -3.792 4.502 10.950 1.00 94.69 97 PHE A N 1
ATOM 749 C CA . PHE A 1 97 ? -3.674 3.361 10.045 1.00 94.69 97 PHE A CA 1
ATOM 750 C C . PHE A 1 97 ? -2.295 2.699 10.127 1.00 94.69 97 PHE A C 1
ATOM 752 O O . PHE A 1 97 ? -1.313 3.294 10.577 1.00 94.69 97 PHE A O 1
ATOM 759 N N . SER A 1 98 ? -2.224 1.457 9.652 1.00 95.44 98 SER A N 1
ATOM 760 C CA . SER A 1 98 ? -0.981 0.701 9.472 1.00 95.44 98 SER A CA 1
ATOM 761 C C . SER A 1 98 ? -0.688 0.468 7.992 1.00 95.44 98 SER A C 1
ATOM 763 O O . SER A 1 98 ? -1.607 0.370 7.184 1.00 95.44 98 SER A O 1
ATOM 765 N N . PHE A 1 99 ? 0.589 0.342 7.633 1.00 95.62 99 PHE A N 1
ATOM 766 C CA . PHE A 1 99 ? 0.990 -0.110 6.302 1.00 95.62 99 PHE A CA 1
ATOM 767 C C . PHE A 1 99 ? 1.246 -1.613 6.295 1.00 95.62 99 PHE A C 1
ATOM 769 O O . PHE A 1 99 ? 1.916 -2.131 7.188 1.00 95.62 99 PHE A O 1
ATOM 776 N N . VAL A 1 100 ? 0.791 -2.284 5.242 1.00 96.31 100 VAL A N 1
ATOM 777 C CA . VAL A 1 100 ? 1.219 -3.638 4.877 1.00 96.31 100 VAL A CA 1
ATOM 778 C C . VAL A 1 100 ? 1.642 -3.614 3.417 1.00 96.31 100 VAL A C 1
ATOM 780 O O . VAL A 1 100 ? 0.978 -2.997 2.592 1.00 96.31 100 VAL A O 1
ATOM 783 N N . GLY A 1 101 ? 2.760 -4.255 3.092 1.00 95.56 101 GLY A N 1
ATOM 784 C CA . GLY A 1 101 ? 3.290 -4.273 1.733 1.00 95.56 101 GLY A CA 1
ATOM 785 C C . GLY A 1 101 ? 3.578 -5.689 1.254 1.00 95.56 101 GLY A C 1
ATOM 786 O O . GLY A 1 101 ? 4.035 -6.526 2.030 1.00 95.56 101 GLY A O 1
ATOM 787 N N . PHE A 1 102 ? 3.351 -5.941 -0.033 1.00 95.06 102 PHE A N 1
ATOM 788 C CA . PHE A 1 102 ? 3.716 -7.189 -0.703 1.00 95.06 102 PHE A CA 1
ATOM 789 C C . PHE A 1 102 ? 4.727 -6.925 -1.823 1.00 95.06 102 PHE A C 1
ATOM 791 O O . PHE A 1 102 ? 4.599 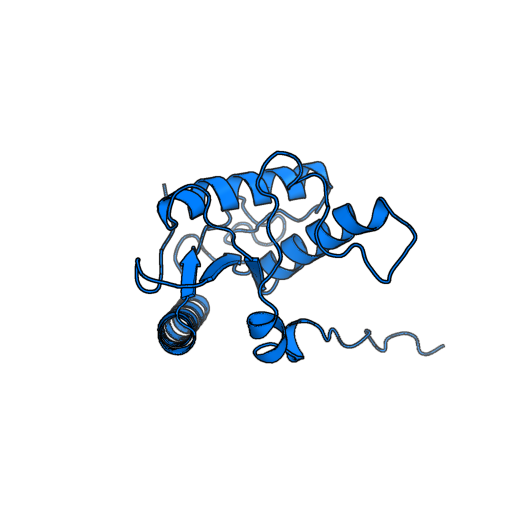-5.943 -2.552 1.00 95.06 102 PHE A O 1
ATOM 798 N N . SER A 1 103 ? 5.733 -7.796 -1.984 1.00 94.44 103 SER A N 1
ATOM 799 C CA . SER A 1 103 ? 6.751 -7.686 -3.047 1.00 94.44 103 SER A CA 1
ATOM 800 C C . SER A 1 103 ? 7.363 -6.267 -3.108 1.00 94.44 103 SER A C 1
ATOM 802 O O . SER A 1 103 ? 7.858 -5.792 -2.087 1.00 94.44 103 SER A O 1
ATOM 804 N N . ASN A 1 104 ? 7.313 -5.553 -4.241 1.00 96.25 104 ASN A N 1
ATOM 805 C CA . ASN A 1 104 ? 7.792 -4.164 -4.375 1.00 96.25 104 ASN A CA 1
ATOM 806 C C . ASN A 1 104 ? 7.155 -3.186 -3.361 1.00 96.25 104 ASN A C 1
ATOM 808 O O . ASN A 1 104 ? 7.869 -2.355 -2.803 1.00 96.25 104 ASN A O 1
ATOM 812 N N . GLY A 1 105 ? 5.866 -3.327 -3.033 1.00 96.56 105 GLY A N 1
ATOM 813 C CA . GLY A 1 105 ? 5.238 -2.548 -1.960 1.00 96.56 105 GLY A CA 1
ATOM 814 C C . GLY A 1 105 ? 5.796 -2.895 -0.574 1.00 96.56 105 GLY A C 1
ATOM 815 O O . GLY A 1 105 ? 5.968 -2.021 0.272 1.00 96.56 105 GLY A O 1
ATOM 816 N N . GLY A 1 106 ? 6.169 -4.158 -0.351 1.00 95.62 106 GLY A N 1
ATOM 817 C CA . GLY A 1 106 ? 6.878 -4.601 0.856 1.00 95.62 106 GLY A CA 1
ATOM 818 C C . GLY A 1 106 ? 8.272 -3.983 0.979 1.00 95.62 106 GLY A C 1
ATOM 819 O O . GLY A 1 106 ? 8.651 -3.533 2.062 1.00 95.62 106 GLY A O 1
ATOM 820 N N . TYR A 1 107 ? 9.007 -3.882 -0.135 1.00 95.62 107 TYR A N 1
ATOM 821 C CA . TYR A 1 107 ? 10.280 -3.159 -0.182 1.00 95.62 107 TYR A CA 1
ATOM 822 C C . TYR A 1 107 ? 10.109 -1.684 0.186 1.00 95.62 107 TYR A C 1
ATOM 824 O O . TYR A 1 107 ? 10.887 -1.192 1.002 1.00 95.62 107 TYR A O 1
ATOM 832 N N . LEU A 1 108 ? 9.078 -1.003 -0.330 1.00 95.56 108 LEU A N 1
ATOM 833 C CA . LEU A 1 108 ? 8.790 0.389 0.031 1.00 95.56 108 LEU A CA 1
ATOM 834 C C . LEU A 1 108 ? 8.543 0.545 1.541 1.00 95.56 108 LEU A C 1
ATOM 836 O O . LEU A 1 108 ? 9.157 1.401 2.182 1.00 95.56 108 LEU A O 1
ATOM 840 N N . VAL A 1 109 ? 7.680 -0.296 2.125 1.00 94.75 109 VAL A N 1
ATOM 841 C CA . VAL A 1 109 ? 7.382 -0.263 3.570 1.00 94.75 109 VAL A CA 1
ATOM 842 C C . VAL A 1 109 ? 8.649 -0.504 4.392 1.00 94.75 109 VAL A C 1
ATOM 844 O O . VAL A 1 109 ? 8.924 0.228 5.345 1.00 94.75 109 VAL A O 1
ATOM 847 N N . ASN A 1 110 ? 9.463 -1.486 4.007 1.00 94.00 110 ASN A N 1
ATOM 848 C CA . ASN A 1 110 ? 10.718 -1.772 4.691 1.00 94.00 110 ASN A CA 1
ATOM 849 C C . ASN A 1 110 ? 11.729 -0.618 4.556 1.00 94.00 110 ASN A C 1
ATOM 851 O O . ASN A 1 110 ? 12.331 -0.217 5.550 1.00 94.00 110 ASN A O 1
ATOM 855 N N . ALA A 1 111 ? 11.878 -0.028 3.367 1.00 92.56 111 ALA A N 1
ATOM 856 C CA . ALA A 1 111 ? 12.743 1.130 3.149 1.00 92.56 111 ALA A CA 1
ATOM 857 C C . ALA A 1 111 ? 12.304 2.328 4.005 1.00 92.56 111 ALA A C 1
ATOM 859 O O . ALA A 1 111 ? 13.134 3.018 4.596 1.00 92.56 111 ALA A O 1
ATOM 860 N N . ALA A 1 112 ? 10.996 2.544 4.157 1.00 90.00 112 ALA A N 1
ATOM 861 C CA . ALA A 1 112 ? 10.460 3.570 5.043 1.00 90.00 112 ALA A CA 1
ATOM 862 C C . ALA A 1 112 ? 10.817 3.317 6.512 1.00 90.00 112 ALA A C 1
ATOM 864 O O . ALA A 1 112 ? 11.274 4.230 7.204 1.00 90.00 112 ALA A O 1
ATOM 865 N N . ILE A 1 113 ? 10.675 2.073 6.978 1.00 89.38 113 ILE A N 1
ATOM 866 C CA . ILE A 1 113 ? 11.081 1.665 8.328 1.00 89.38 113 ILE A CA 1
ATOM 867 C C . ILE A 1 113 ? 12.586 1.888 8.525 1.00 89.38 113 ILE A C 1
ATOM 869 O O . ILE A 1 113 ? 12.989 2.481 9.526 1.00 89.38 113 ILE A O 1
ATOM 873 N N . GLN A 1 114 ? 13.425 1.491 7.567 1.00 87.75 114 GLN A N 1
ATOM 874 C CA . GLN A 1 114 ? 14.877 1.681 7.632 1.00 87.75 114 GLN A CA 1
ATOM 875 C C . GLN A 1 114 ? 15.262 3.167 7.683 1.00 87.75 114 GLN A C 1
ATOM 877 O O . GLN A 1 114 ? 16.026 3.576 8.563 1.00 87.75 114 GLN A O 1
ATOM 882 N N . ASN A 1 115 ? 14.653 3.994 6.827 1.00 81.38 115 ASN A N 1
ATOM 883 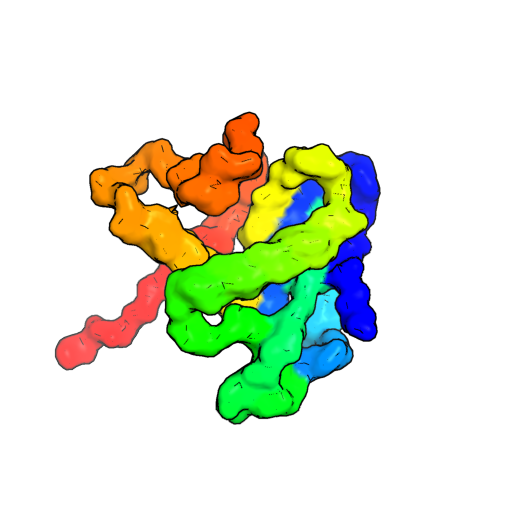C CA . ASN A 1 115 ? 14.819 5.452 6.823 1.00 81.38 115 ASN A CA 1
ATOM 884 C C . ASN A 1 115 ? 14.382 6.101 8.147 1.00 81.38 115 ASN A C 1
ATOM 886 O O . ASN A 1 115 ? 14.856 7.181 8.513 1.00 81.38 115 ASN A O 1
ATOM 890 N N . CYS A 1 116 ? 13.494 5.436 8.884 1.00 73.44 116 CYS A N 1
ATOM 891 C CA . CYS A 1 116 ? 13.055 5.843 10.208 1.00 73.44 116 CYS A CA 1
ATOM 892 C C . CYS A 1 116 ? 13.986 5.377 11.340 1.00 73.44 116 CYS A C 1
ATOM 894 O O . CYS A 1 116 ? 14.250 6.155 12.259 1.00 73.44 116 CYS A O 1
ATOM 896 N N . ILE A 1 117 ? 14.507 4.147 11.282 1.00 58.12 117 ILE A N 1
ATOM 897 C CA . ILE A 1 117 ? 15.375 3.558 12.318 1.00 58.12 117 ILE A CA 1
ATOM 898 C C . ILE A 1 117 ? 16.778 4.181 12.312 1.00 58.12 117 ILE A C 1
ATOM 900 O O . ILE A 1 117 ? 17.356 4.382 13.382 1.00 58.12 117 ILE A O 1
ATOM 904 N N . GLN A 1 118 ? 17.306 4.588 11.151 1.00 55.72 118 GLN A N 1
ATOM 905 C CA . GLN A 1 118 ? 18.638 5.209 11.048 1.00 55.72 118 GLN A CA 1
ATOM 906 C C . GLN A 1 118 ? 18.792 6.531 11.835 1.00 55.72 118 GLN A C 1
ATOM 908 O O . GLN A 1 118 ? 19.902 7.037 11.977 1.00 55.72 118 GLN A O 1
ATOM 913 N N . LYS A 1 119 ? 17.713 7.085 12.408 1.00 47.44 119 LYS A N 1
ATOM 914 C CA . LYS A 1 119 ? 17.760 8.275 13.275 1.00 47.44 119 LYS A CA 1
ATOM 915 C C . LYS A 1 119 ? 17.824 7.995 14.783 1.00 47.44 119 LYS A C 1
ATOM 917 O O . LYS A 1 119 ? 17.712 8.939 15.565 1.00 47.44 119 LYS A O 1
ATOM 922 N N . GLY A 1 120 ? 18.031 6.755 15.234 1.00 38.50 120 GLY A N 1
ATOM 923 C CA . GLY A 1 120 ? 18.176 6.500 16.670 1.00 38.50 120 GLY A CA 1
ATOM 924 C C . GLY A 1 120 ? 18.740 5.134 17.036 1.00 38.50 120 GLY A C 1
ATOM 925 O O . GLY A 1 120 ? 18.006 4.154 17.105 1.00 38.50 120 GLY A O 1
ATOM 926 N N . HIS A 1 121 ? 20.022 5.098 17.403 1.00 35.81 121 HIS A N 1
ATOM 927 C CA . HIS A 1 121 ? 20.615 4.008 18.177 1.00 35.81 121 HIS A CA 1
ATOM 928 C C . HIS A 1 121 ? 19.913 3.892 19.547 1.00 35.81 121 HIS A C 1
ATOM 930 O O . HIS A 1 121 ? 20.243 4.599 20.495 1.00 35.81 121 HIS A O 1
ATOM 936 N N . SER A 1 122 ? 18.872 3.064 19.644 1.00 36.75 122 SER A N 1
ATOM 937 C CA . SER A 1 122 ? 18.398 2.386 20.869 1.00 36.75 122 SER A CA 1
ATOM 938 C C . SER A 1 122 ? 17.200 1.499 20.514 1.00 36.75 122 SER A C 1
ATOM 940 O O . SER A 1 122 ? 16.044 1.921 20.505 1.00 36.75 122 SER A O 1
ATOM 942 N N . PHE A 1 123 ? 17.504 0.243 20.201 1.00 38.31 123 PHE A N 1
ATOM 943 C CA . PHE A 1 123 ? 16.638 -0.722 19.520 1.00 38.31 123 PHE A CA 1
ATOM 944 C C . PHE A 1 123 ? 15.439 -1.260 20.338 1.00 38.31 123 PHE A C 1
ATOM 946 O O . PHE A 1 123 ? 14.760 -2.162 19.874 1.00 38.31 123 PHE A O 1
ATOM 953 N N . VAL A 1 124 ? 15.124 -0.746 21.538 1.00 37.59 124 VAL A N 1
ATOM 954 C CA . VAL A 1 124 ? 14.170 -1.452 22.434 1.00 37.59 124 VAL A CA 1
ATOM 955 C C . VAL A 1 124 ? 12.890 -0.682 22.801 1.00 37.59 124 VAL A C 1
ATOM 957 O O . VAL A 1 124 ? 11.955 -1.299 23.294 1.00 37.59 124 VAL A O 1
ATOM 960 N N . ARG A 1 125 ? 12.733 0.627 22.535 1.00 34.84 125 ARG A N 1
ATOM 961 C CA . ARG A 1 125 ? 11.485 1.341 22.942 1.00 34.84 125 ARG A CA 1
ATOM 962 C C . ARG A 1 125 ? 10.964 2.450 22.018 1.00 34.84 125 ARG A C 1
ATOM 964 O O . ARG A 1 125 ? 10.056 3.176 22.408 1.00 34.84 125 ARG A O 1
ATOM 971 N N . LYS A 1 126 ? 11.502 2.602 20.804 1.00 36.12 126 LYS A N 1
ATOM 972 C CA . LYS A 1 126 ? 11.129 3.694 19.875 1.00 36.12 126 LYS A CA 1
ATOM 973 C C . LYS A 1 126 ? 10.628 3.224 18.507 1.00 36.12 126 LYS A C 1
ATOM 975 O O . LYS A 1 126 ? 10.722 3.963 17.529 1.00 36.12 126 LYS A O 1
ATOM 980 N N . ALA A 1 127 ? 10.061 2.022 18.421 1.00 38.53 127 ALA A N 1
ATOM 981 C CA . ALA A 1 127 ? 9.176 1.730 17.300 1.00 38.53 127 ALA A CA 1
ATOM 982 C C . ALA A 1 127 ? 7.989 2.711 17.394 1.00 38.53 127 ALA A C 1
ATOM 984 O O . ALA A 1 127 ? 7.375 2.835 18.449 1.00 38.53 127 ALA A O 1
ATOM 985 N N . VAL A 1 128 ? 7.694 3.434 16.312 1.00 46.00 128 VAL A N 1
ATOM 986 C CA . VAL A 1 128 ? 6.593 4.417 16.192 1.00 46.00 128 VAL A CA 1
ATOM 987 C C . VAL A 1 128 ? 6.824 5.805 16.814 1.00 46.00 128 VAL A C 1
ATOM 989 O O . VAL A 1 128 ? 5.966 6.345 17.506 1.00 46.00 128 VAL A O 1
ATOM 992 N N . HIS A 1 129 ? 7.955 6.453 16.530 1.00 41.88 129 HIS A N 1
ATOM 993 C CA . HIS A 1 129 ? 8.014 7.929 16.555 1.00 41.88 129 HIS A CA 1
ATOM 994 C C . HIS A 1 129 ? 9.014 8.466 15.523 1.00 41.88 129 HIS A C 1
ATOM 996 O O . HIS A 1 129 ? 9.938 9.221 15.818 1.00 41.88 129 HIS A O 1
ATOM 1002 N N . CYS A 1 130 ? 8.835 8.044 14.274 1.00 43.09 130 CYS A N 1
ATOM 1003 C CA . CYS A 1 130 ? 9.489 8.678 13.140 1.00 43.09 130 CYS A CA 1
ATOM 1004 C C . CYS A 1 130 ? 8.730 9.962 12.778 1.00 43.09 130 CYS A C 1
ATOM 1006 O O . CYS A 1 130 ? 7.501 9.985 12.814 1.00 43.09 130 CYS A O 1
ATOM 1008 N N . ARG A 1 131 ? 9.445 11.036 12.421 1.00 41.25 131 ARG A N 1
ATOM 1009 C CA . ARG A 1 131 ? 8.896 12.381 12.141 1.00 41.25 131 ARG A CA 1
ATOM 1010 C C . ARG A 1 131 ? 7.864 12.473 11.007 1.00 41.25 131 ARG A C 1
ATOM 1012 O O . ARG A 1 131 ? 7.341 13.559 10.805 1.00 41.25 131 ARG A O 1
ATOM 1019 N N . ILE A 1 132 ? 7.533 11.374 10.333 1.00 43.94 132 ILE A N 1
ATOM 1020 C CA . ILE A 1 132 ? 6.346 11.289 9.468 1.00 43.94 132 ILE A CA 1
ATOM 1021 C C . ILE A 1 132 ? 5.059 11.468 10.311 1.00 43.94 132 ILE A C 1
ATOM 1023 O O . ILE A 1 132 ? 4.113 12.088 9.847 1.00 43.94 132 ILE A O 1
ATOM 1027 N N . ASN A 1 133 ? 5.083 11.088 11.599 1.00 38.47 133 ASN A N 1
ATOM 1028 C CA . ASN A 1 133 ? 3.984 11.280 12.561 1.00 38.47 133 ASN A CA 1
ATOM 1029 C C . ASN A 1 133 ? 4.145 12.479 13.516 1.00 38.47 133 ASN A C 1
ATOM 1031 O O . ASN A 1 133 ? 3.273 12.707 14.349 1.00 38.47 133 ASN A O 1
ATOM 1035 N N . GLN A 1 134 ? 5.213 13.291 13.445 1.00 35.69 134 GLN A N 1
ATOM 1036 C CA . GLN A 1 134 ? 5.292 14.464 14.346 1.00 35.69 134 GLN A CA 1
ATOM 1037 C C . GLN A 1 134 ? 4.339 15.604 13.954 1.00 35.69 134 GLN A C 1
ATOM 1039 O O . GLN A 1 134 ? 4.126 16.498 14.768 1.00 35.69 134 GLN A O 1
ATOM 1044 N N . GLN A 1 135 ? 3.723 15.543 12.769 1.00 36.88 135 GLN A N 1
ATOM 1045 C CA . GLN A 1 135 ? 2.578 16.389 12.411 1.00 36.88 135 GLN A CA 1
ATOM 1046 C C . GLN A 1 135 ? 1.237 15.638 12.380 1.00 36.88 135 GLN A C 1
ATOM 1048 O O . GLN A 1 135 ? 0.199 16.284 12.306 1.00 36.88 135 GLN A O 1
ATOM 1053 N N . LEU A 1 136 ? 1.229 14.304 12.497 1.00 41.31 136 LEU A N 1
ATOM 1054 C CA . LEU A 1 136 ? 0.029 13.476 12.363 1.00 41.31 136 LEU A CA 1
ATOM 1055 C C . LEU A 1 136 ? -0.032 12.444 13.505 1.00 41.31 136 LEU A C 1
ATOM 1057 O O . LEU A 1 136 ? 0.586 11.388 13.459 1.00 41.31 136 LEU A O 1
ATOM 1061 N N . ASN A 1 137 ? -0.791 12.805 14.540 1.00 37.16 137 ASN A N 1
ATOM 1062 C CA . ASN A 1 137 ? -1.314 11.982 15.635 1.00 37.16 137 ASN A CA 1
ATOM 1063 C C . ASN A 1 137 ? -0.359 11.285 16.629 1.00 37.16 137 ASN A C 1
ATOM 1065 O O . ASN A 1 137 ? 0.283 10.265 16.382 1.00 37.16 137 ASN A O 1
ATOM 1069 N N . ARG A 1 138 ? -0.443 11.771 17.878 1.00 39.50 138 ARG A N 1
ATOM 1070 C CA . ARG A 1 138 ? -0.200 10.988 19.092 1.00 39.50 138 ARG A CA 1
ATOM 1071 C C . ARG A 1 138 ? -1.359 10.003 19.272 1.00 39.50 138 ARG A C 1
ATOM 1073 O O . ARG A 1 138 ? -2.391 10.422 19.774 1.00 39.50 138 ARG A O 1
ATOM 1080 N N . GLN A 1 139 ? -1.182 8.723 18.956 1.00 43.44 139 GLN A N 1
ATOM 1081 C CA . GLN A 1 139 ? -1.824 7.616 19.682 1.00 43.44 139 GLN A CA 1
ATOM 1082 C C . GLN A 1 139 ? -1.192 6.269 19.301 1.00 43.44 139 GLN A C 1
ATOM 1084 O O . GLN A 1 139 ? -0.634 6.106 18.221 1.00 43.44 139 GLN A O 1
ATOM 1089 N N . ARG A 1 140 ? -1.163 5.361 20.282 1.00 47.56 140 ARG A N 1
ATOM 1090 C CA . ARG A 1 140 ? -0.438 4.081 20.270 1.00 47.56 140 ARG A CA 1
ATOM 1091 C C . ARG A 1 140 ? -0.991 3.135 19.199 1.00 47.56 140 ARG A C 1
ATOM 1093 O O . ARG A 1 140 ? -2.194 3.121 18.976 1.00 47.56 140 ARG A O 1
ATOM 1100 N N . MET A 1 141 ? -0.119 2.306 18.616 1.00 44.75 141 MET A N 1
ATOM 1101 C CA . MET A 1 141 ? -0.553 1.108 17.890 1.00 44.75 141 MET A CA 1
ATOM 1102 C C . MET A 1 141 ? -1.327 0.169 18.824 1.00 44.75 141 MET A C 1
ATOM 1104 O O . MET A 1 141 ? -0.970 0.032 19.998 1.00 44.75 141 MET A O 1
ATOM 1108 N N . ASP A 1 142 ? -2.360 -0.469 18.278 1.00 52.78 142 ASP A N 1
ATOM 1109 C CA . ASP A 1 142 ? -3.180 -1.464 18.961 1.00 52.78 142 ASP A CA 1
ATOM 1110 C C . ASP A 1 142 ? -2.402 -2.790 19.118 1.00 52.78 142 ASP A C 1
ATOM 1112 O O . ASP A 1 142 ? -1.963 -3.358 18.111 1.00 52.78 142 ASP A O 1
ATOM 1116 N N . PRO A 1 143 ? -2.182 -3.288 20.349 1.00 52.38 143 PRO A N 1
ATOM 1117 C CA . PRO A 1 143 ? -1.465 -4.538 20.586 1.00 52.38 143 PRO A CA 1
ATOM 1118 C C . PRO A 1 143 ? -2.160 -5.790 20.019 1.00 52.38 143 PRO A C 1
ATOM 1120 O O . PRO A 1 143 ? -1.470 -6.789 19.819 1.00 52.38 143 PRO A O 1
ATOM 1123 N N . GLU A 1 144 ? -3.464 -5.766 19.712 1.00 49.56 144 GLU A N 1
ATOM 1124 C CA . GLU A 1 144 ? -4.172 -6.925 19.136 1.00 49.56 144 GLU A CA 1
ATOM 1125 C C . GLU A 1 144 ? -3.753 -7.228 17.687 1.00 49.56 144 GLU A C 1
ATOM 1127 O O . GLU A 1 144 ? -3.764 -8.381 17.263 1.00 49.56 144 GLU A O 1
A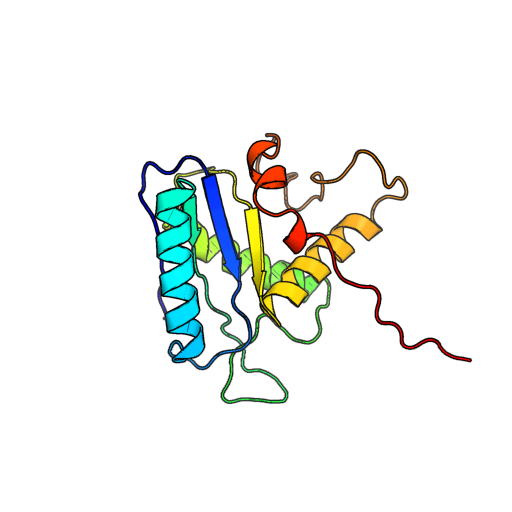TOM 1132 N N . LEU A 1 145 ? -3.289 -6.234 16.924 1.00 49.28 145 LEU A N 1
ATOM 1133 C CA . LEU A 1 145 ? -2.805 -6.471 15.556 1.00 49.28 145 LEU A CA 1
ATOM 1134 C C . LEU A 1 145 ? -1.448 -7.194 15.518 1.00 49.28 145 LEU A C 1
ATOM 1136 O O . LEU A 1 145 ? -1.129 -7.850 14.526 1.00 49.28 145 LEU A O 1
ATOM 1140 N N . LEU A 1 146 ? -0.658 -7.117 16.595 1.00 47.44 146 LEU A N 1
ATOM 1141 C CA . LEU A 1 146 ? 0.653 -7.772 16.687 1.00 47.44 146 LEU A CA 1
ATOM 1142 C C . LEU A 1 146 ? 0.549 -9.289 16.901 1.00 47.44 146 LEU A C 1
ATOM 1144 O O . LEU A 1 146 ? 1.495 -10.008 16.590 1.00 47.44 146 LEU A O 1
ATOM 1148 N N . THR A 1 147 ? -0.577 -9.787 17.415 1.00 47.56 147 THR A N 1
ATOM 1149 C CA . THR A 1 147 ? -0.787 -11.223 17.663 1.00 47.56 147 THR A CA 1
ATOM 1150 C C . THR A 1 147 ? -1.377 -11.955 16.459 1.00 47.56 147 THR A C 1
ATOM 1152 O O . THR A 1 147 ? -1.179 -13.160 16.332 1.00 47.56 147 THR A O 1
ATOM 1155 N N . ILE A 1 148 ? -2.060 -11.243 15.558 1.00 48.03 148 ILE A N 1
ATOM 1156 C CA . ILE A 1 148 ? -2.715 -11.821 14.371 1.00 48.03 148 ILE A CA 1
ATOM 1157 C C . ILE A 1 148 ? -1.714 -12.069 13.228 1.00 48.03 148 ILE A C 1
ATOM 1159 O O . ILE A 1 148 ? -1.934 -12.939 12.389 1.00 48.03 148 ILE A O 1
ATOM 1163 N N . PHE A 1 149 ? -0.579 -11.363 13.218 1.00 46.69 149 PHE A N 1
ATOM 1164 C CA . PHE A 1 149 ? 0.432 -11.454 12.161 1.00 46.69 149 PHE A CA 1
ATOM 1165 C C . PHE A 1 149 ? 1.854 -11.758 12.680 1.00 46.69 149 PHE A C 1
ATOM 1167 O O . PHE A 1 149 ? 2.776 -10.981 12.417 1.00 46.69 149 PHE A O 1
ATOM 1174 N N . PRO A 1 150 ? 2.095 -12.882 13.382 1.00 39.91 150 PRO A N 1
ATOM 1175 C CA . PRO A 1 150 ? 3.440 -13.215 13.861 1.00 39.91 150 PRO A CA 1
ATOM 1176 C C . PRO A 1 150 ? 4.434 -13.463 12.710 1.00 39.91 150 PRO A C 1
ATOM 1178 O O . PRO A 1 150 ? 5.630 -13.236 12.868 1.00 39.91 150 PRO A O 1
ATOM 1181 N N . GLU A 1 151 ? 3.948 -13.868 11.532 1.00 35.16 151 GLU A N 1
ATOM 1182 C CA . GLU A 1 151 ? 4.780 -14.199 10.365 1.00 35.16 151 GLU A CA 1
ATOM 1183 C C . GLU A 1 151 ? 5.147 -12.991 9.486 1.00 35.16 151 GLU A C 1
ATOM 1185 O O . GLU A 1 151 ? 6.134 -13.048 8.759 1.00 35.16 151 GLU A O 1
ATOM 1190 N N . LEU A 1 152 ? 4.439 -11.857 9.583 1.00 38.00 152 LEU A N 1
ATOM 1191 C CA . LEU A 1 152 ? 4.790 -10.642 8.820 1.00 38.00 152 LEU A CA 1
ATOM 1192 C C . LEU A 1 152 ? 6.010 -9.894 9.388 1.00 38.00 152 LEU A C 1
ATOM 1194 O O . LEU A 1 152 ? 6.490 -8.948 8.764 1.00 38.00 152 LEU A O 1
ATOM 1198 N N . LEU A 1 153 ? 6.529 -10.316 10.546 1.00 33.09 153 LEU A N 1
ATOM 1199 C CA . LEU A 1 153 ? 7.741 -9.769 11.169 1.00 33.09 153 LEU A CA 1
ATOM 1200 C C . LEU A 1 153 ? 8.957 -10.703 11.087 1.00 33.09 153 LEU A C 1
ATOM 1202 O O . LEU A 1 153 ? 10.046 -10.312 11.508 1.00 33.09 153 LEU A O 1
ATOM 1206 N N . VAL A 1 154 ? 8.816 -11.906 10.525 1.00 30.73 154 VAL A N 1
ATOM 1207 C CA . VAL A 1 154 ? 9.928 -12.853 10.393 1.00 30.73 154 VAL A CA 1
ATOM 1208 C C . VAL A 1 154 ? 10.375 -12.903 8.938 1.00 30.73 154 VAL A C 1
ATOM 1210 O O . VAL A 1 154 ? 9.938 -13.737 8.153 1.00 30.73 154 VAL A O 1
ATOM 1213 N N . TYR A 1 155 ? 11.298 -12.012 8.579 1.00 33.59 155 TYR A N 1
ATOM 1214 C CA . TYR A 1 155 ? 12.170 -12.286 7.441 1.00 33.59 155 TYR A CA 1
ATOM 1215 C C . TYR A 1 155 ? 13.164 -13.380 7.859 1.00 33.59 155 TYR A C 1
ATOM 1217 O O . TYR A 1 155 ? 13.922 -13.163 8.812 1.00 33.59 155 TYR A O 1
ATOM 1225 N N . PRO A 1 156 ? 13.226 -14.534 7.171 1.00 33.62 156 PRO A N 1
ATOM 1226 C CA . PRO A 1 156 ? 14.389 -15.394 7.281 1.00 33.62 156 PRO A CA 1
ATOM 1227 C C . PRO A 1 156 ? 15.607 -14.614 6.770 1.00 33.62 156 PRO A C 1
ATOM 1229 O O . PRO A 1 156 ? 15.573 -13.994 5.705 1.00 33.62 156 PRO A O 1
ATOM 1232 N N . GLN A 1 157 ? 16.685 -14.620 7.552 1.00 32.44 157 GLN A N 1
ATOM 1233 C CA . GLN A 1 157 ? 17.999 -14.170 7.096 1.00 32.44 157 GLN A CA 1
ATOM 1234 C C . GLN A 1 157 ? 18.345 -14.926 5.799 1.00 32.44 157 GLN A C 1
ATOM 1236 O O . GLN A 1 157 ? 18.215 -16.153 5.782 1.00 32.44 157 GLN A O 1
ATOM 1241 N N . PRO A 1 158 ? 18.788 -14.262 4.715 1.00 33.44 158 PRO A N 1
ATOM 1242 C CA . PRO A 1 158 ? 19.286 -14.982 3.554 1.00 33.44 158 PRO A CA 1
ATOM 1243 C C . PRO A 1 158 ? 20.540 -15.769 3.956 1.00 33.44 158 PRO A C 1
ATOM 1245 O O . PRO A 1 158 ? 21.574 -15.198 4.297 1.00 33.44 158 PRO A O 1
ATOM 1248 N N . SER A 1 159 ? 20.450 -17.096 3.908 1.00 35.22 159 SER A N 1
ATOM 1249 C CA . SER A 1 159 ? 21.528 -18.040 4.215 1.00 35.22 159 SER A CA 1
ATOM 1250 C C . SER A 1 159 ? 22.540 -18.178 3.069 1.00 35.22 159 SER A C 1
ATOM 1252 O O . SER A 1 159 ? 22.914 -19.286 2.694 1.00 35.22 159 SER A O 1
ATOM 1254 N N . TRP A 1 160 ? 22.999 -17.058 2.509 1.00 34.12 160 TRP A N 1
ATOM 1255 C CA . TRP A 1 160 ? 24.078 -17.026 1.516 1.00 34.12 160 TRP A CA 1
ATOM 1256 C C . TRP A 1 160 ? 25.290 -16.274 2.070 1.00 34.12 160 TRP A C 1
ATOM 1258 O O . TRP A 1 160 ? 25.764 -15.305 1.491 1.00 34.12 160 TRP A O 1
ATOM 1268 N N . ILE A 1 161 ? 25.790 -16.735 3.216 1.00 41.94 161 ILE A N 1
ATOM 1269 C CA . ILE A 1 161 ? 27.207 -16.618 3.569 1.00 41.94 161 ILE A CA 1
ATOM 1270 C C . ILE A 1 161 ? 27.647 -18.025 3.967 1.00 41.94 161 ILE A C 1
ATOM 1272 O O . ILE A 1 161 ? 27.548 -18.433 5.122 1.00 41.94 161 ILE A O 1
ATOM 1276 N N . VAL A 1 162 ? 28.090 -18.790 2.972 1.00 39.22 162 VAL A N 1
ATOM 1277 C CA . VAL A 1 162 ? 28.937 -19.961 3.185 1.00 39.22 162 VAL A CA 1
ATOM 1278 C C . VAL A 1 162 ? 30.253 -19.680 2.472 1.00 39.22 162 VAL A C 1
ATOM 1280 O O . VAL A 1 162 ? 30.335 -19.823 1.257 1.00 39.22 162 VAL A O 1
ATOM 1283 N N . LYS A 1 163 ? 31.222 -19.316 3.320 1.00 41.44 163 LYS A N 1
ATOM 1284 C CA . LYS A 1 163 ? 32.681 -19.211 3.157 1.00 41.44 163 LYS A CA 1
ATOM 1285 C C . LYS A 1 163 ? 33.229 -18.152 2.206 1.00 41.44 163 LYS A C 1
ATOM 1287 O O . LYS A 1 163 ? 33.147 -18.332 0.978 1.00 41.44 163 LYS A O 1
#

Radius of gyration: 16.34 Å; chains: 1; bounding box: 50×36×42 Å

pLDDT: mean 78.26, std 24.48, range [30.73, 98.5]

Sequence (163 aa):
MAQTDCLGTWAAKHYLIYLHGMDTESPSPQEQQNREMLSRLAQVLNLRIALPRAKNACPTQPNLKCWDWAFTKEAVQAELANAIAEANQCFPDGAAFSFVGFSNGGYLVNAAIQNCIQKGHSFVRKAVHCRINQQLNRQRMDPELLTIFPELLVYPQPSWIVK